Protein AF-A0A925XTI0-F1 (afdb_monomer_lite)

Sequence (103 aa):
MNLKHVKYLIETLTARELEARVCQIEAAYFQASPEIQEELLDEVGDYLKALDVRLQIEQTGIDRDTALRDLAHRMRSLGSAHVPFSEWVHNQHTGQSSLSGRQ

Foldseek 3Di:
DDLVLLLVDLVPDALVVLVVVLVVLVVVLVVDDPVCNVVSLVVSLSSVLSNQLNCCCVPVVDDSVVSSVVSVVVVVVCVVPPDRPVVVVVCVVVVDPPPDDDD

Secondary structure (DSSP, 8-state):
--HHHHHHHHHH--HHHHHHHHHHHHHHHTTS-HHHHHHHHHHHHHHHHHHHHHHHHHHH---HHHHHHHHHHHHHHHTTS---HHHHHHHHHH---------

Radius of gyration: 14.69 Å; chains: 1; bounding box: 30×46×37 Å

Structure (mmCIF, N/CA/C/O backbone):
data_AF-A0A925XTI0-F1
#
_entry.id   AF-A0A925XTI0-F1
#
loop_
_atom_site.group_PDB
_atom_site.id
_atom_site.type_symbol
_atom_site.label_atom_id
_atom_site.label_alt_id
_atom_site.label_comp_id
_atom_site.label_asym_id
_atom_site.label_entity_id
_atom_site.label_seq_id
_atom_site.pdbx_PDB_ins_code
_atom_site.Cartn_x
_atom_site.Cartn_y
_atom_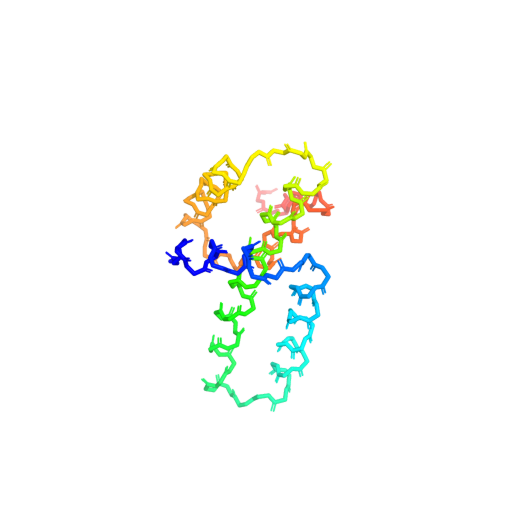site.Cartn_z
_atom_site.occupancy
_atom_site.B_iso_or_equiv
_atom_site.auth_seq_id
_atom_site.auth_comp_id
_atom_site.auth_asym_id
_atom_site.auth_atom_id
_atom_site.pdbx_PDB_model_num
ATOM 1 N N . MET A 1 1 ? -8.128 3.179 -10.421 1.00 65.75 1 MET A N 1
ATOM 2 C CA . MET A 1 1 ? -7.835 2.607 -9.085 1.00 65.75 1 MET A CA 1
ATOM 3 C C . MET A 1 1 ? -8.841 1.513 -8.744 1.00 65.75 1 MET A C 1
ATOM 5 O O . MET A 1 1 ? -10.041 1.775 -8.781 1.00 65.75 1 MET A O 1
ATOM 9 N N . ASN A 1 2 ? -8.365 0.320 -8.372 1.00 80.75 2 ASN A N 1
ATOM 10 C CA . ASN A 1 2 ? -9.204 -0.816 -7.988 1.00 80.75 2 ASN A CA 1
ATOM 11 C C . ASN A 1 2 ? -9.216 -1.020 -6.457 1.00 80.75 2 ASN A C 1
ATOM 13 O O . ASN A 1 2 ? -8.451 -1.812 -5.915 1.00 80.75 2 ASN A O 1
ATOM 17 N N . LEU A 1 3 ? -10.113 -0.327 -5.741 1.00 83.88 3 LEU A N 1
ATOM 18 C CA . LEU A 1 3 ? -10.227 -0.441 -4.272 1.00 83.88 3 LEU A CA 1
ATOM 19 C C . LEU A 1 3 ? -10.532 -1.865 -3.785 1.00 83.88 3 LEU A C 1
ATOM 21 O O . LEU A 1 3 ? -10.199 -2.204 -2.653 1.00 83.88 3 LEU A O 1
ATOM 25 N N . LYS A 1 4 ? -11.149 -2.711 -4.622 1.00 89.62 4 LYS A N 1
ATOM 26 C CA . LYS A 1 4 ? -11.385 -4.120 -4.274 1.00 89.62 4 LYS A CA 1
ATOM 27 C C . LYS A 1 4 ? -10.069 -4.885 -4.165 1.00 89.62 4 LYS A C 1
ATOM 29 O O . LYS A 1 4 ? -9.934 -5.712 -3.272 1.00 89.62 4 LYS A O 1
ATOM 34 N N . HIS A 1 5 ? -9.113 -4.586 -5.044 1.00 91.12 5 HIS A N 1
ATOM 35 C CA . HIS A 1 5 ? -7.793 -5.204 -5.012 1.00 91.12 5 HIS A CA 1
ATOM 36 C C . HIS A 1 5 ? -6.992 -4.743 -3.790 1.00 91.12 5 HIS A C 1
ATOM 38 O O . HIS A 1 5 ? -6.502 -5.576 -3.037 1.00 91.12 5 HIS A O 1
ATOM 44 N N . VAL A 1 6 ? -6.980 -3.437 -3.499 1.00 90.44 6 VAL A N 1
ATOM 45 C CA . VAL A 1 6 ? -6.344 -2.901 -2.280 1.00 90.44 6 VAL A CA 1
ATOM 46 C C . VAL A 1 6 ? -6.944 -3.525 -1.017 1.00 90.44 6 VAL A C 1
ATOM 48 O O . VAL A 1 6 ? -6.211 -3.950 -0.129 1.00 90.44 6 VAL A O 1
ATOM 51 N N . LYS A 1 7 ? -8.277 -3.651 -0.953 1.00 93.25 7 LYS A N 1
ATOM 52 C CA . LYS A 1 7 ? -8.962 -4.332 0.153 1.00 93.25 7 LYS A CA 1
ATOM 53 C C . LYS A 1 7 ? -8.511 -5.790 0.302 1.00 93.25 7 LYS A C 1
ATOM 55 O O . LYS A 1 7 ? -8.269 -6.238 1.415 1.00 93.25 7 LYS A O 1
ATOM 60 N N . TYR A 1 8 ? -8.388 -6.519 -0.803 1.00 95.06 8 TYR A N 1
ATOM 61 C CA . TYR A 1 8 ? -7.896 -7.894 -0.777 1.00 95.06 8 TYR A CA 1
ATOM 62 C C . TYR A 1 8 ? -6.460 -7.976 -0.234 1.00 95.06 8 TYR A C 1
ATOM 64 O O . TYR A 1 8 ? -6.168 -8.825 0.608 1.00 95.06 8 TYR A O 1
ATOM 72 N N . LEU A 1 9 ? -5.577 -7.065 -0.655 1.00 94.12 9 LEU A N 1
ATOM 73 C CA . LEU A 1 9 ? -4.184 -7.030 -0.204 1.00 94.12 9 LEU A CA 1
ATOM 74 C C . LEU A 1 9 ? -4.073 -6.814 1.312 1.00 94.12 9 LEU A C 1
ATOM 76 O O . LEU A 1 9 ? -3.365 -7.567 1.971 1.00 94.12 9 LEU A O 1
ATOM 80 N N . ILE A 1 10 ? -4.815 -5.860 1.886 1.00 94.38 10 ILE A N 1
ATOM 81 C CA . ILE A 1 10 ? -4.765 -5.575 3.337 1.00 94.38 10 ILE A CA 1
ATOM 82 C C . ILE A 1 10 ? -5.416 -6.656 4.213 1.00 94.38 10 ILE A C 1
ATOM 84 O O . ILE A 1 10 ? -5.164 -6.703 5.419 1.00 94.38 10 ILE A O 1
ATOM 88 N N . GLU A 1 11 ? -6.286 -7.486 3.630 1.00 93.69 11 GLU A N 1
ATOM 89 C CA . GLU A 1 11 ? -6.898 -8.646 4.291 1.00 93.69 11 GLU A CA 1
ATOM 90 C C . GLU A 1 11 ? -5.982 -9.873 4.248 1.00 93.69 11 GLU A C 1
ATOM 92 O O . GLU A 1 11 ? -6.058 -10.724 5.132 1.00 93.69 11 GLU A O 1
ATOM 97 N N . THR A 1 12 ? -5.111 -9.946 3.240 1.00 95.25 12 THR A N 1
ATOM 98 C CA . THR A 1 12 ? -4.254 -11.109 2.981 1.00 95.25 12 THR A CA 1
ATOM 99 C C . THR A 1 12 ? -2.846 -10.937 3.543 1.00 95.25 12 THR A C 1
ATOM 101 O O . THR A 1 12 ? -2.232 -11.921 3.944 1.00 95.25 12 THR A O 1
ATOM 104 N N . LEU A 1 13 ? -2.323 -9.709 3.562 1.00 95.50 13 LEU A N 1
ATOM 105 C CA . LEU A 1 13 ? -0.926 -9.415 3.870 1.00 95.50 13 LEU A CA 1
ATOM 106 C C . LEU A 1 13 ? -0.802 -8.471 5.069 1.00 95.50 13 LEU A C 1
ATOM 108 O O . LEU A 1 13 ? -1.579 -7.529 5.246 1.00 95.50 13 LEU A O 1
ATOM 112 N N . THR A 1 14 ? 0.220 -8.717 5.880 1.00 94.25 14 THR A N 1
ATOM 113 C CA . THR A 1 14 ? 0.668 -7.807 6.941 1.00 94.25 14 THR A CA 1
ATOM 114 C C . THR A 1 14 ? 1.432 -6.612 6.366 1.00 94.25 14 THR A C 1
ATOM 116 O O . THR A 1 14 ? 1.914 -6.662 5.232 1.00 94.25 14 THR A O 1
ATOM 119 N N . ALA A 1 15 ? 1.608 -5.543 7.155 1.00 92.75 15 ALA A N 1
ATOM 120 C CA . ALA A 1 15 ? 2.392 -4.378 6.730 1.00 92.75 15 ALA A CA 1
ATOM 121 C C . ALA A 1 15 ? 3.811 -4.772 6.281 1.00 92.75 15 ALA A C 1
ATOM 123 O O . ALA A 1 15 ? 4.259 -4.373 5.212 1.00 92.75 15 ALA A O 1
ATOM 124 N N . ARG A 1 16 ? 4.468 -5.663 7.032 1.00 93.38 16 ARG A N 1
ATOM 125 C CA . ARG A 1 16 ? 5.813 -6.157 6.709 1.00 93.38 16 ARG A CA 1
ATOM 126 C C . ARG A 1 16 ? 5.871 -6.924 5.383 1.00 93.38 16 ARG A C 1
ATOM 128 O O . ARG A 1 16 ? 6.860 -6.838 4.659 1.00 93.38 16 ARG A O 1
ATOM 135 N N . GLU A 1 17 ? 4.846 -7.711 5.065 1.00 95.62 17 GLU A N 1
ATOM 136 C CA . GLU A 1 17 ? 4.783 -8.441 3.792 1.00 95.62 17 GLU A CA 1
ATOM 137 C C . GLU A 1 17 ? 4.518 -7.501 2.615 1.00 95.62 17 GLU A C 1
ATOM 139 O O . GLU A 1 17 ? 5.086 -7.694 1.541 1.00 95.62 17 GLU A O 1
ATOM 144 N N . LEU A 1 18 ? 3.698 -6.468 2.823 1.00 94.50 18 LEU A N 1
ATOM 145 C CA . LEU A 1 18 ? 3.458 -5.419 1.834 1.00 94.50 18 LEU A CA 1
ATOM 146 C C . LEU A 1 18 ? 4.743 -4.626 1.551 1.00 94.50 18 LEU A C 1
ATOM 148 O O . LEU A 1 18 ? 5.091 -4.456 0.386 1.00 94.50 18 LEU A O 1
ATOM 152 N N . GLU A 1 19 ? 5.497 -4.233 2.582 1.00 93.19 19 GLU A N 1
ATOM 153 C CA . GLU A 1 19 ? 6.820 -3.602 2.431 1.00 93.19 19 GLU A CA 1
ATOM 154 C C . GLU A 1 19 ? 7.790 -4.492 1.649 1.00 93.19 19 GLU A C 1
ATOM 156 O O . GLU A 1 19 ? 8.433 -4.041 0.703 1.00 93.19 19 GLU A O 1
ATOM 161 N N . ALA A 1 20 ? 7.859 -5.783 1.993 1.00 94.06 20 ALA A N 1
ATOM 162 C CA . ALA A 1 20 ? 8.725 -6.722 1.288 1.00 94.06 20 ALA A CA 1
ATOM 163 C C . ALA A 1 20 ? 8.368 -6.834 -0.204 1.00 94.06 20 ALA A C 1
ATOM 165 O O . ALA A 1 20 ? 9.267 -6.954 -1.037 1.00 94.06 20 ALA A O 1
ATOM 166 N N . ARG A 1 21 ? 7.075 -6.776 -0.555 1.00 94.12 21 ARG A N 1
ATOM 167 C CA . ARG A 1 21 ? 6.618 -6.777 -1.953 1.00 94.12 21 ARG A CA 1
ATOM 168 C C . ARG A 1 21 ? 6.981 -5.491 -2.682 1.00 94.12 21 ARG A C 1
ATOM 170 O O . ARG A 1 21 ? 7.496 -5.584 -3.790 1.00 94.12 21 ARG A O 1
ATOM 177 N N . VAL A 1 22 ? 6.803 -4.328 -2.052 1.00 92.38 22 VAL A N 1
ATOM 178 C CA . VAL A 1 22 ? 7.239 -3.038 -2.616 1.00 92.38 22 VAL A CA 1
ATOM 179 C C . VAL A 1 22 ? 8.728 -3.088 -2.964 1.00 92.38 22 VAL A C 1
ATOM 181 O O . VAL A 1 22 ? 9.083 -2.871 -4.119 1.00 92.38 22 VAL A O 1
ATOM 184 N N . CYS A 1 23 ? 9.587 -3.497 -2.025 1.00 90.75 23 CYS A N 1
ATOM 185 C CA . CYS A 1 23 ? 11.028 -3.578 -2.278 1.00 90.75 23 CYS A CA 1
ATOM 186 C C . CYS A 1 23 ? 11.395 -4.575 -3.392 1.00 90.75 23 CYS A C 1
ATOM 188 O O . CYS A 1 23 ? 12.341 -4.341 -4.143 1.00 90.75 23 CYS A O 1
ATOM 190 N N . GLN A 1 24 ? 10.670 -5.695 -3.512 1.00 93.06 24 GLN A N 1
ATOM 191 C CA . GLN A 1 24 ? 10.885 -6.664 -4.595 1.00 93.06 24 GLN A CA 1
ATOM 192 C C . GLN A 1 24 ? 10.546 -6.070 -5.965 1.00 93.06 24 GLN A C 1
ATOM 194 O O . GLN A 1 24 ? 11.309 -6.264 -6.912 1.00 93.06 24 GLN A O 1
ATOM 199 N N . ILE A 1 25 ? 9.435 -5.335 -6.065 1.00 91.75 25 ILE A N 1
ATOM 200 C CA . ILE A 1 25 ? 8.999 -4.696 -7.312 1.00 91.75 25 ILE A CA 1
ATOM 201 C C . ILE A 1 25 ? 9.972 -3.578 -7.703 1.00 91.75 25 ILE A C 1
ATOM 203 O O . ILE A 1 25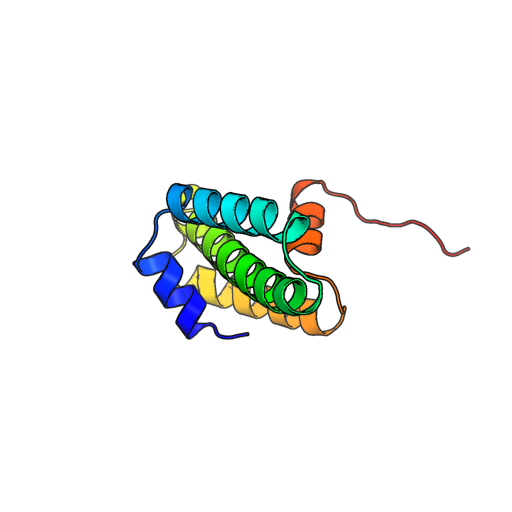 ? 10.403 -3.513 -8.852 1.00 91.75 25 ILE A O 1
ATOM 207 N N . GLU A 1 26 ? 10.404 -2.753 -6.746 1.00 89.69 26 GLU A N 1
ATOM 208 C CA . GLU A 1 26 ? 11.405 -1.705 -6.983 1.00 89.69 26 GLU A CA 1
ATOM 209 C C . GLU A 1 26 ? 12.743 -2.284 -7.462 1.00 89.69 26 GLU A C 1
ATOM 211 O O . GLU A 1 26 ? 13.350 -1.765 -8.399 1.00 89.69 26 GLU A O 1
ATOM 216 N N . ALA A 1 27 ? 13.196 -3.396 -6.875 1.00 90.56 27 ALA A N 1
ATOM 217 C CA . ALA A 1 27 ? 14.409 -4.077 -7.322 1.00 90.56 27 ALA A CA 1
ATOM 218 C C . ALA A 1 27 ? 14.269 -4.653 -8.743 1.00 90.56 27 ALA A C 1
ATOM 220 O O . ALA A 1 27 ? 15.234 -4.629 -9.514 1.00 90.56 27 ALA A O 1
ATOM 221 N N . ALA A 1 28 ? 13.079 -5.152 -9.095 1.00 90.25 28 ALA A N 1
ATOM 222 C CA . ALA A 1 28 ? 12.778 -5.666 -10.427 1.00 90.25 28 ALA A CA 1
ATOM 223 C C . ALA A 1 28 ? 12.689 -4.546 -11.476 1.00 90.25 28 ALA A C 1
ATOM 225 O O . ALA A 1 28 ? 13.157 -4.734 -12.596 1.00 90.25 28 ALA A O 1
ATOM 226 N N . TYR A 1 29 ? 12.173 -3.368 -11.113 1.00 89.50 29 TYR A N 1
ATOM 227 C CA . TYR A 1 29 ? 11.988 -2.227 -12.017 1.00 89.50 29 TYR A CA 1
ATOM 228 C C . TYR A 1 29 ? 13.278 -1.824 -12.747 1.00 89.50 29 TYR A C 1
ATOM 230 O O . TYR A 1 29 ? 13.283 -1.659 -13.968 1.00 89.50 29 TYR A O 1
ATOM 238 N N . PHE A 1 30 ? 14.401 -1.742 -12.026 1.00 83.38 30 PHE A N 1
ATOM 239 C CA . PHE A 1 30 ? 15.697 -1.368 -12.612 1.00 83.38 30 PHE A CA 1
ATOM 240 C C . PHE A 1 30 ? 16.301 -2.436 -13.534 1.00 83.38 30 PHE A C 1
ATOM 242 O O . PHE A 1 30 ? 17.220 -2.137 -14.294 1.00 83.38 30 PHE A O 1
ATOM 249 N N . GLN A 1 31 ? 15.811 -3.674 -13.460 1.00 89.31 31 GLN A N 1
ATOM 250 C CA . GLN A 1 31 ? 16.265 -4.798 -14.285 1.00 89.31 31 GLN A CA 1
ATOM 251 C C . GLN A 1 31 ? 15.281 -5.122 -15.418 1.00 89.31 31 GLN A C 1
ATOM 253 O O . GLN A 1 31 ? 15.619 -5.875 -16.331 1.00 89.31 31 GLN A O 1
ATOM 258 N N . ALA A 1 32 ? 14.071 -4.568 -15.357 1.00 89.00 32 ALA A N 1
ATOM 259 C CA . ALA A 1 32 ? 12.995 -4.838 -16.289 1.00 89.00 32 ALA A CA 1
ATOM 260 C C . ALA A 1 32 ? 13.135 -4.030 -17.583 1.00 89.00 32 ALA A C 1
ATOM 262 O O . ALA A 1 32 ? 13.657 -2.913 -17.608 1.00 89.00 32 ALA A O 1
ATOM 263 N N . SER A 1 33 ? 12.627 -4.599 -18.674 1.00 91.38 33 SER A N 1
ATOM 264 C CA . SER A 1 33 ? 12.473 -3.888 -19.942 1.00 91.38 33 SER A CA 1
ATOM 265 C C . SER A 1 33 ? 11.428 -2.768 -19.813 1.00 91.38 33 SER A C 1
ATOM 267 O O . SER A 1 33 ? 10.509 -2.903 -19.006 1.00 91.38 33 SER A O 1
ATOM 269 N N . PRO A 1 34 ? 11.503 -1.693 -20.621 1.00 86.12 34 PRO A N 1
ATOM 270 C CA . PRO A 1 34 ? 10.573 -0.558 -20.533 1.00 86.12 34 PRO A CA 1
ATOM 271 C C . PRO A 1 34 ? 9.090 -0.946 -20.625 1.00 86.12 34 PRO A C 1
ATOM 273 O O . PRO A 1 34 ? 8.247 -0.350 -19.971 1.00 86.12 34 PRO A O 1
ATOM 276 N N . GLU A 1 35 ? 8.787 -1.984 -21.400 1.00 86.75 35 GLU A N 1
ATOM 277 C CA . GLU A 1 35 ? 7.446 -2.564 -21.571 1.00 86.75 35 GLU A CA 1
ATOM 278 C C . GLU A 1 35 ? 6.888 -3.172 -20.272 1.00 86.75 35 GLU A C 1
ATOM 280 O O . GLU A 1 35 ? 5.688 -3.123 -20.039 1.00 86.75 35 GLU A O 1
ATOM 285 N N . ILE A 1 36 ? 7.759 -3.689 -19.402 1.00 88.62 36 ILE A N 1
ATOM 286 C CA . ILE A 1 36 ? 7.397 -4.289 -18.108 1.00 88.62 36 ILE A CA 1
ATOM 287 C C . ILE A 1 36 ? 7.439 -3.232 -16.989 1.00 88.62 36 ILE A C 1
ATOM 289 O O . ILE A 1 36 ? 6.777 -3.364 -15.964 1.00 88.62 36 ILE A O 1
ATOM 293 N N . GLN A 1 37 ? 8.203 -2.152 -17.170 1.00 85.81 37 GLN A N 1
ATOM 294 C CA . GLN A 1 37 ? 8.329 -1.082 -16.177 1.00 85.81 37 GLN A CA 1
ATOM 295 C C . GLN A 1 37 ? 6.996 -0.388 -15.877 1.00 85.81 37 GLN A C 1
ATOM 297 O O . GLN A 1 37 ? 6.746 -0.064 -14.720 1.00 85.81 37 GLN A O 1
ATOM 302 N N . GLU A 1 38 ? 6.137 -0.188 -16.880 1.00 85.00 38 GLU A N 1
ATOM 303 C CA . GLU A 1 38 ? 4.803 0.395 -16.674 1.00 85.00 38 GLU A CA 1
ATOM 304 C C . GLU A 1 38 ? 3.927 -0.507 -15.790 1.00 85.00 38 GLU A C 1
ATOM 306 O O . GLU A 1 38 ? 3.345 -0.038 -14.813 1.00 85.00 38 GLU A O 1
ATOM 311 N N . GLU A 1 39 ? 3.930 -1.818 -16.050 1.00 86.06 39 GLU A N 1
ATOM 312 C CA . GLU A 1 39 ? 3.199 -2.801 -15.241 1.00 86.06 39 GLU A CA 1
ATOM 313 C C . GLU A 1 39 ? 3.712 -2.839 -13.791 1.00 86.06 39 GLU A C 1
ATOM 315 O O . GLU A 1 39 ? 2.921 -2.866 -12.847 1.00 86.06 39 GLU A O 1
ATOM 320 N N . LEU A 1 40 ? 5.033 -2.767 -13.597 1.00 88.06 40 LEU A N 1
ATOM 321 C CA . LEU A 1 40 ? 5.649 -2.728 -12.266 1.00 88.06 40 LEU A CA 1
ATOM 322 C C . LEU A 1 40 ? 5.326 -1.431 -11.508 1.00 88.06 40 LEU A C 1
ATOM 324 O O . LEU A 1 40 ? 5.204 -1.459 -10.283 1.00 88.06 40 LEU A O 1
ATOM 328 N N . LEU A 1 41 ? 5.172 -0.298 -12.203 1.00 86.81 41 LEU A N 1
ATOM 329 C CA . LEU A 1 41 ? 4.756 0.969 -11.587 1.00 86.81 41 LEU A CA 1
ATOM 330 C C . LEU A 1 41 ? 3.298 0.928 -11.114 1.00 86.81 41 LEU A C 1
ATOM 332 O O . LEU A 1 41 ? 2.981 1.430 -10.029 1.00 86.81 41 LEU A O 1
ATOM 336 N N . ASP A 1 42 ? 2.418 0.305 -11.893 1.00 86.12 42 ASP A N 1
ATOM 337 C CA . ASP A 1 42 ? 1.035 0.080 -11.478 1.00 86.12 42 ASP A CA 1
ATOM 338 C C . ASP A 1 42 ? 0.971 -0.872 -10.276 1.00 86.12 42 ASP A C 1
ATOM 340 O O . ASP A 1 42 ? 0.297 -0.578 -9.278 1.00 86.12 42 ASP A O 1
ATOM 344 N N . GLU A 1 43 ? 1.736 -1.966 -10.326 1.00 89.31 43 GLU A N 1
ATOM 345 C CA . GLU A 1 43 ? 1.800 -2.962 -9.259 1.00 89.31 43 GLU A CA 1
ATOM 346 C C . GLU A 1 43 ? 2.340 -2.358 -7.954 1.00 89.31 43 GLU A C 1
ATOM 348 O O . GLU A 1 43 ? 1.667 -2.424 -6.919 1.00 89.31 43 GLU A O 1
ATOM 353 N N . VAL A 1 44 ? 3.504 -1.690 -7.982 1.00 90.81 44 VAL A N 1
ATOM 354 C CA . VAL A 1 44 ? 4.074 -1.047 -6.781 1.00 90.81 44 VAL A CA 1
ATOM 355 C C . VAL A 1 44 ? 3.119 -0.001 -6.221 1.00 90.81 44 VAL A C 1
ATOM 357 O O . VAL A 1 44 ? 2.968 0.124 -5.004 1.00 90.81 44 VAL A O 1
ATOM 360 N N . GLY A 1 45 ? 2.405 0.709 -7.097 1.00 89.44 45 GLY A N 1
ATOM 361 C CA . GLY A 1 45 ? 1.382 1.654 -6.701 1.00 89.44 45 GLY A CA 1
ATOM 362 C C . GLY A 1 45 ? 0.282 0.995 -5.873 1.00 89.44 45 GLY A C 1
ATOM 363 O O . GLY A 1 45 ? -0.191 1.599 -4.912 1.00 89.44 45 GLY A O 1
ATOM 364 N N . ASP A 1 46 ? -0.194 -0.191 -6.234 1.00 90.38 46 ASP A N 1
ATOM 365 C CA . ASP A 1 46 ? -1.259 -0.882 -5.498 1.00 90.38 46 ASP A CA 1
ATOM 366 C C . ASP A 1 46 ? -0.775 -1.461 -4.163 1.00 90.38 46 ASP A C 1
ATOM 368 O O . ASP A 1 46 ? -1.479 -1.330 -3.153 1.00 90.38 46 ASP A O 1
ATOM 372 N N . TYR A 1 47 ? 0.454 -1.981 -4.114 1.00 93.19 47 TYR A N 1
ATOM 373 C CA . TYR A 1 47 ? 1.080 -2.421 -2.864 1.00 93.19 47 TYR A CA 1
ATOM 374 C C . TYR A 1 47 ? 1.351 -1.263 -1.898 1.00 93.19 47 TYR A C 1
ATOM 376 O O . TYR A 1 47 ? 1.079 -1.397 -0.706 1.00 93.19 47 TYR A O 1
ATOM 384 N N . LEU A 1 48 ? 1.794 -0.103 -2.391 1.00 91.94 48 LEU A N 1
ATOM 385 C CA . LEU A 1 48 ? 1.979 1.099 -1.572 1.00 91.94 48 LEU A CA 1
ATOM 386 C C . LEU A 1 48 ? 0.657 1.598 -0.975 1.00 91.94 48 LEU A C 1
ATOM 388 O O . LEU A 1 48 ? 0.604 1.954 0.201 1.00 91.94 48 LEU A O 1
ATOM 392 N N . LYS A 1 49 ? -0.431 1.596 -1.754 1.00 92.00 49 LYS A N 1
ATOM 393 C CA . LYS A 1 49 ? -1.770 1.964 -1.256 1.00 92.00 49 LYS A CA 1
ATOM 394 C C . LYS A 1 49 ? -2.256 0.997 -0.175 1.00 92.00 49 LYS A C 1
ATOM 396 O O . LYS A 1 49 ? -2.845 1.424 0.817 1.00 92.00 49 LYS A O 1
ATOM 401 N N . ALA A 1 50 ? -2.032 -0.302 -0.368 1.00 94.44 50 ALA A N 1
ATOM 402 C CA . ALA A 1 50 ? -2.370 -1.312 0.628 1.00 94.44 50 ALA A CA 1
ATOM 403 C C . ALA A 1 50 ? -1.530 -1.144 1.901 1.00 94.44 50 ALA A C 1
ATOM 405 O O . ALA A 1 50 ? -2.079 -1.199 3.001 1.00 94.44 50 ALA A O 1
ATOM 406 N N . LEU A 1 51 ? -0.229 -0.879 1.759 1.00 94.38 51 LEU A N 1
ATOM 407 C CA . LEU A 1 51 ? 0.667 -0.621 2.879 1.00 94.38 51 LEU A CA 1
ATOM 408 C C . LEU A 1 51 ? 0.202 0.587 3.697 1.00 94.38 51 LEU A C 1
ATOM 410 O O . LEU A 1 51 ? 0.040 0.462 4.906 1.00 94.38 51 LEU A O 1
ATOM 414 N N . ASP A 1 52 ? -0.100 1.713 3.047 1.00 92.31 52 ASP A N 1
ATOM 415 C CA . ASP A 1 52 ? -0.627 2.919 3.699 1.00 92.31 52 ASP A CA 1
ATOM 416 C C . ASP A 1 52 ? -1.868 2.612 4.554 1.00 92.31 52 ASP A C 1
ATOM 418 O O . ASP A 1 52 ? -1.928 2.951 5.739 1.00 92.31 52 ASP A O 1
ATOM 422 N N . VAL A 1 53 ? -2.849 1.912 3.977 1.00 93.69 53 VAL A N 1
ATOM 423 C CA . VAL A 1 53 ? -4.080 1.533 4.686 1.00 93.69 53 VAL A CA 1
ATOM 424 C C . VAL A 1 53 ? -3.781 0.597 5.856 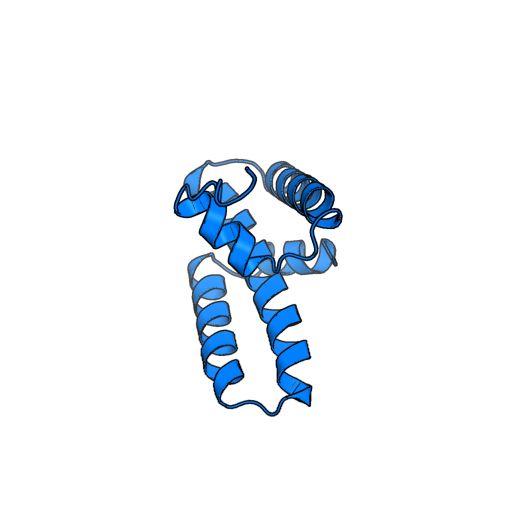1.00 93.69 53 VAL A C 1
ATOM 426 O O . VAL A 1 53 ? -4.345 0.759 6.938 1.00 93.69 53 VAL A O 1
ATOM 429 N N . ARG A 1 54 ? -2.880 -0.369 5.666 1.00 93.81 54 ARG A N 1
ATOM 430 C CA . ARG A 1 54 ? -2.505 -1.323 6.709 1.00 93.81 54 ARG A CA 1
ATOM 431 C C . ARG A 1 54 ? -1.793 -0.639 7.876 1.00 93.81 54 ARG A C 1
ATOM 433 O O . ARG A 1 54 ? -2.135 -0.914 9.023 1.00 93.81 54 ARG A O 1
ATOM 440 N N . LEU A 1 55 ? -0.880 0.289 7.593 1.00 92.56 55 LEU A N 1
ATOM 441 C CA . LEU A 1 55 ? -0.190 1.082 8.611 1.00 92.56 55 LEU A CA 1
ATOM 442 C C . LEU A 1 55 ? -1.166 1.964 9.389 1.00 92.56 55 LEU A C 1
ATOM 444 O O . LEU A 1 55 ? -1.052 2.047 10.605 1.00 92.56 55 LEU A O 1
ATOM 448 N N . GLN A 1 56 ? -2.160 2.567 8.735 1.00 91.81 56 GLN A N 1
ATOM 449 C CA . GLN A 1 56 ? -3.212 3.302 9.443 1.00 91.81 56 GLN A CA 1
ATOM 450 C C . GLN A 1 56 ? -3.987 2.392 10.404 1.00 91.81 56 GLN A C 1
ATOM 452 O O . GLN A 1 56 ? -4.112 2.709 11.582 1.00 91.81 56 GLN A O 1
ATOM 457 N N . ILE A 1 57 ? -4.444 1.225 9.946 1.00 92.25 57 ILE A N 1
ATOM 458 C CA . ILE A 1 57 ? -5.165 0.278 10.810 1.00 92.25 57 ILE A CA 1
ATOM 459 C C . ILE A 1 57 ? -4.297 -0.148 12.007 1.00 92.25 57 ILE A C 1
ATOM 461 O O . ILE A 1 57 ? -4.778 -0.170 13.138 1.00 92.25 57 ILE A O 1
ATOM 465 N N . GLU A 1 58 ? -3.020 -0.467 11.779 1.00 91.50 58 GLU A N 1
ATOM 466 C CA . GLU A 1 58 ? -2.123 -0.989 12.817 1.00 91.50 58 GLU A CA 1
ATOM 467 C C . GLU A 1 58 ? -1.595 0.090 13.778 1.00 91.50 58 GLU A C 1
ATOM 469 O O . GLU A 1 58 ? -1.459 -0.178 14.970 1.00 91.50 58 GLU A O 1
ATOM 474 N N . GLN A 1 59 ? -1.305 1.302 13.293 1.00 89.00 59 GLN A N 1
ATOM 475 C CA . GLN A 1 59 ? -0.676 2.364 14.091 1.00 89.00 59 GLN A CA 1
ATOM 476 C C . GLN A 1 59 ? -1.681 3.324 14.722 1.00 89.00 59 GLN A C 1
ATOM 478 O O . GLN A 1 59 ? -1.458 3.790 15.838 1.00 89.00 59 GLN A O 1
ATOM 483 N N . THR A 1 60 ? -2.772 3.651 14.023 1.00 88.31 60 THR A N 1
ATOM 484 C CA . THR A 1 60 ? -3.774 4.608 14.520 1.00 88.31 60 THR A CA 1
ATOM 485 C C . THR A 1 60 ? -5.021 3.918 15.064 1.00 88.31 60 THR A C 1
ATOM 487 O O . THR A 1 60 ? -5.827 4.560 15.736 1.00 88.31 60 THR A O 1
ATOM 490 N N . GLY A 1 61 ? -5.173 2.611 14.822 1.00 88.50 61 GLY A N 1
ATOM 491 C CA . GLY A 1 61 ? -6.308 1.825 15.301 1.00 88.50 61 GLY A CA 1
ATOM 492 C C . GLY A 1 61 ? -7.626 2.162 14.603 1.00 88.50 61 GLY A C 1
ATOM 493 O O . GLY A 1 61 ? -8.688 1.795 15.110 1.00 88.50 61 GLY A O 1
ATOM 494 N N . ILE A 1 62 ? -7.586 2.873 13.469 1.00 92.06 62 ILE A N 1
ATOM 495 C CA . ILE A 1 62 ? -8.794 3.161 12.694 1.00 92.06 62 ILE A CA 1
ATOM 496 C C . ILE A 1 62 ? -9.341 1.888 12.053 1.00 92.06 62 ILE A C 1
ATOM 498 O O . ILE A 1 62 ? -8.601 0.971 11.691 1.00 92.06 62 ILE A O 1
ATOM 502 N N . ASP A 1 63 ? -10.659 1.834 11.884 1.00 92.88 63 ASP A N 1
ATOM 503 C CA . ASP A 1 63 ? -11.278 0.705 11.210 1.00 92.88 63 ASP A CA 1
ATOM 504 C C . ASP A 1 63 ? -10.929 0.686 9.713 1.00 92.88 63 ASP A C 1
ATOM 506 O O . ASP A 1 63 ? -10.677 1.712 9.071 1.00 92.88 63 ASP A O 1
ATOM 510 N N . ARG A 1 64 ? -10.950 -0.521 9.144 1.00 91.88 64 ARG A N 1
ATOM 511 C CA . ARG A 1 64 ? -10.611 -0.776 7.741 1.00 91.88 64 ARG A CA 1
ATOM 512 C C . ARG A 1 64 ? -11.426 0.075 6.768 1.00 91.88 64 ARG A C 1
ATOM 514 O O . ARG A 1 64 ? -10.885 0.549 5.771 1.00 91.88 64 ARG A O 1
ATOM 521 N N . ASP A 1 65 ? -12.726 0.218 7.004 1.00 92.25 65 ASP A N 1
ATOM 522 C CA . ASP A 1 65 ? -13.611 0.877 6.047 1.00 92.25 65 ASP A CA 1
ATOM 523 C C . ASP A 1 65 ? -13.382 2.396 6.061 1.00 92.25 65 ASP A C 1
ATOM 525 O O . ASP A 1 65 ? -13.424 3.029 5.003 1.00 92.25 65 ASP A O 1
ATOM 529 N N . THR A 1 66 ? -13.057 2.968 7.222 1.00 93.31 66 THR A N 1
ATOM 530 C CA . THR A 1 66 ? -12.579 4.351 7.357 1.00 93.31 66 THR A CA 1
ATOM 531 C C . THR A 1 66 ? -11.241 4.545 6.648 1.00 93.31 66 THR A C 1
ATOM 533 O O . THR A 1 66 ? -11.143 5.418 5.788 1.00 93.31 66 THR A O 1
ATOM 536 N N . ALA A 1 67 ? -10.254 3.677 6.881 1.00 92.69 67 ALA A N 1
ATOM 537 C CA . ALA A 1 67 ? -8.949 3.763 6.218 1.00 92.69 67 ALA A CA 1
ATOM 538 C C . ALA A 1 67 ? -9.052 3.692 4.677 1.00 92.69 67 ALA A C 1
ATOM 540 O O . ALA A 1 67 ? -8.402 4.448 3.953 1.00 92.69 67 ALA A O 1
ATOM 541 N N . LEU A 1 68 ? -9.922 2.819 4.155 1.00 91.88 68 LEU A N 1
ATOM 542 C CA . LEU A 1 68 ? -10.188 2.707 2.717 1.00 91.88 68 LEU A CA 1
ATOM 543 C C . LEU A 1 68 ? -10.912 3.936 2.148 1.00 91.88 68 LEU A C 1
ATOM 545 O O . LEU A 1 68 ? -10.646 4.329 1.008 1.00 91.88 68 LEU A O 1
ATOM 549 N N . ARG A 1 69 ? -11.832 4.548 2.907 1.00 92.44 69 ARG A N 1
ATOM 550 C CA . ARG A 1 69 ? -12.482 5.808 2.503 1.00 92.44 69 ARG A CA 1
ATOM 551 C C . ARG A 1 69 ? -11.484 6.953 2.454 1.00 92.44 69 ARG A C 1
ATOM 553 O O . ARG A 1 69 ? -11.518 7.714 1.487 1.00 92.44 69 ARG A O 1
ATOM 560 N N . ASP A 1 70 ? -10.592 7.038 3.432 1.00 90.00 70 ASP A N 1
ATOM 561 C CA . ASP A 1 70 ? -9.546 8.055 3.475 1.00 90.00 70 ASP A CA 1
ATOM 562 C C . ASP A 1 70 ? -8.604 7.909 2.281 1.00 90.00 70 ASP A C 1
ATOM 564 O O . ASP A 1 70 ? -8.377 8.879 1.557 1.00 90.00 70 ASP A O 1
ATOM 568 N N . LEU A 1 71 ? -8.156 6.686 1.977 1.00 90.06 71 LEU A N 1
ATOM 569 C CA . LEU A 1 71 ? -7.386 6.411 0.764 1.00 90.06 71 LEU A CA 1
ATOM 570 C C . LEU A 1 71 ? -8.137 6.861 -0.500 1.00 90.06 71 LEU A C 1
ATOM 572 O O . LEU A 1 71 ? -7.563 7.536 -1.355 1.00 90.06 71 LEU A O 1
ATOM 576 N N . ALA A 1 72 ? -9.421 6.516 -0.629 1.00 88.69 72 ALA A N 1
ATOM 577 C CA . ALA A 1 72 ? -10.225 6.900 -1.787 1.00 88.69 72 ALA A CA 1
ATOM 578 C C . ALA A 1 72 ? -10.381 8.424 -1.913 1.00 88.69 72 ALA A C 1
ATOM 580 O O . ALA A 1 72 ? -10.334 8.962 -3.023 1.00 88.69 72 ALA A O 1
ATOM 581 N N . HIS A 1 73 ? -10.537 9.123 -0.787 1.00 88.56 73 HIS A N 1
ATOM 582 C CA . HIS A 1 73 ? -10.598 10.578 -0.739 1.00 88.56 73 HIS A CA 1
ATOM 583 C C . HIS A 1 73 ? -9.267 11.206 -1.175 1.00 88.56 73 HIS A C 1
ATOM 585 O O . HIS A 1 73 ? -9.254 12.061 -2.064 1.00 88.56 73 HIS A O 1
ATOM 591 N N . ARG A 1 74 ? -8.144 10.716 -0.635 1.00 83.94 74 ARG A N 1
ATOM 592 C CA . ARG A 1 74 ? -6.787 11.148 -1.005 1.00 83.94 74 ARG A CA 1
ATOM 593 C C . ARG A 1 74 ? -6.502 10.927 -2.489 1.00 83.94 74 ARG A C 1
ATOM 595 O O . ARG A 1 74 ? -6.063 11.844 -3.175 1.00 83.94 74 ARG A O 1
ATOM 602 N N . MET A 1 75 ? -6.841 9.754 -3.019 1.00 81.94 75 MET A N 1
ATOM 603 C CA . MET A 1 75 ? -6.680 9.431 -4.441 1.00 81.94 75 MET A CA 1
ATOM 604 C C . MET A 1 75 ? -7.543 10.312 -5.350 1.00 81.94 75 MET A C 1
ATOM 606 O O . MET A 1 75 ? -7.110 10.688 -6.436 1.00 81.94 75 MET A O 1
ATOM 610 N N . ARG A 1 76 ? -8.752 10.686 -4.917 1.00 79.69 76 ARG A N 1
ATOM 611 C CA . ARG A 1 76 ? -9.590 11.635 -5.663 1.00 79.69 76 ARG A CA 1
ATOM 612 C C . ARG A 1 76 ? -8.982 13.040 -5.668 1.00 79.69 76 ARG A C 1
ATOM 614 O O . ARG A 1 76 ? -9.045 13.701 -6.699 1.00 79.69 76 ARG A O 1
ATOM 621 N N . SER A 1 77 ? -8.374 13.472 -4.561 1.00 74.38 77 SER A N 1
ATOM 622 C CA . SER A 1 77 ? -7.622 14.734 -4.508 1.00 74.38 77 SER A CA 1
ATOM 623 C C . SER A 1 77 ? -6.385 14.699 -5.410 1.00 74.38 77 SER A C 1
ATOM 625 O O . SER A 1 77 ? -6.058 15.695 -6.049 1.00 74.38 77 SER A O 1
ATOM 627 N N . LEU A 1 78 ? -5.726 13.542 -5.493 1.00 67.69 78 LEU A N 1
ATOM 628 C CA . LEU A 1 78 ? -4.604 13.290 -6.393 1.00 67.69 78 LEU A CA 1
ATOM 629 C C . LEU A 1 78 ? -5.016 13.254 -7.863 1.00 67.69 78 LEU A C 1
ATOM 631 O O . LEU A 1 78 ? -4.242 13.674 -8.698 1.00 67.69 78 LEU A O 1
ATOM 635 N N . GLY A 1 79 ? -6.238 12.843 -8.210 1.00 54.31 79 GLY A N 1
ATOM 636 C CA . GLY A 1 79 ? -6.708 12.799 -9.603 1.00 54.31 79 GLY A CA 1
ATOM 637 C C . GLY A 1 79 ? -6.676 14.139 -10.361 1.00 54.31 79 GLY A C 1
ATOM 638 O O . GLY A 1 79 ? -6.849 14.143 -11.575 1.00 54.31 79 GLY A O 1
ATOM 639 N N . SER A 1 80 ? -6.438 15.266 -9.677 1.00 49.28 80 SER A N 1
ATOM 640 C CA . SER A 1 80 ? -6.211 16.580 -10.299 1.00 49.28 80 SER A CA 1
ATOM 641 C C . SER A 1 80 ? -4.736 16.881 -10.616 1.00 49.28 80 SER A C 1
ATOM 643 O O . SER A 1 80 ? -4.460 17.858 -11.311 1.00 49.28 80 SER A O 1
ATOM 645 N N . ALA A 1 81 ? -3.792 16.088 -10.110 1.00 50.78 81 ALA A N 1
ATOM 646 C CA . ALA A 1 81 ? -2.356 16.243 -10.301 1.00 50.78 81 ALA A CA 1
ATOM 647 C C . ALA A 1 81 ? -1.780 14.879 -10.698 1.00 50.78 81 ALA A C 1
ATOM 649 O O . ALA A 1 81 ? -1.899 13.915 -9.957 1.00 50.78 81 ALA A O 1
ATOM 650 N N . HIS A 1 82 ? -1.179 14.772 -11.879 1.00 54.91 82 HIS A N 1
ATOM 651 C CA . HIS A 1 82 ? -0.672 13.518 -12.450 1.00 54.91 82 HIS A CA 1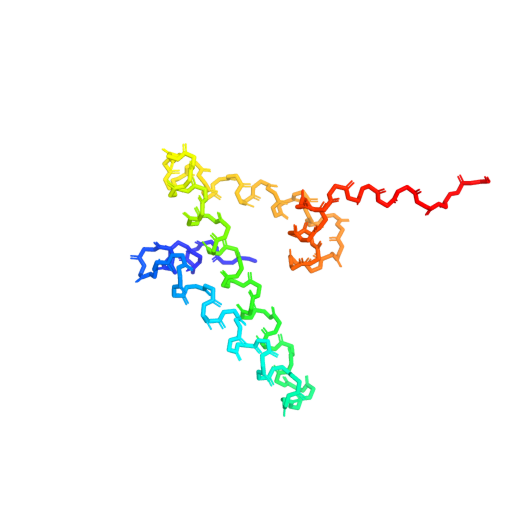
ATOM 652 C C . HIS A 1 82 ? 0.603 13.022 -11.726 1.00 54.91 82 HIS A C 1
ATOM 654 O O . HIS A 1 82 ? 1.649 12.849 -12.343 1.00 54.91 82 HIS A O 1
ATOM 660 N N . VAL A 1 83 ? 0.541 12.881 -10.401 1.00 58.69 83 VAL A N 1
ATOM 661 C CA . VAL A 1 83 ? 1.657 12.549 -9.515 1.00 58.69 83 VAL A CA 1
ATOM 662 C C . VAL A 1 83 ? 1.549 11.069 -9.134 1.00 58.69 83 VAL A C 1
ATOM 664 O O . VAL A 1 83 ? 0.509 10.658 -8.604 1.00 58.69 83 VAL A O 1
ATOM 667 N N . PRO A 1 84 ? 2.592 10.260 -9.384 1.00 65.19 84 PRO A N 1
ATOM 668 C CA . PRO A 1 84 ? 2.695 8.896 -8.883 1.00 65.19 84 PRO A CA 1
ATOM 669 C C . PRO A 1 84 ? 2.428 8.821 -7.375 1.00 65.19 84 PRO A C 1
ATOM 671 O O . PRO A 1 84 ? 2.880 9.662 -6.597 1.00 65.19 84 PRO A O 1
ATOM 674 N N . PHE A 1 85 ? 1.707 7.787 -6.933 1.00 64.81 85 PHE A N 1
ATOM 675 C CA . PHE A 1 85 ? 1.355 7.633 -5.515 1.00 64.81 85 PHE A CA 1
ATOM 676 C C . PHE A 1 85 ? 2.598 7.556 -4.609 1.00 64.81 85 PHE A C 1
ATOM 678 O O . PHE A 1 85 ? 2.580 8.089 -3.502 1.00 64.81 85 PHE A O 1
ATOM 685 N N . SER A 1 86 ? 3.688 6.964 -5.102 1.00 63.50 86 SER A N 1
ATOM 686 C CA . SER A 1 86 ? 4.992 6.909 -4.430 1.00 63.50 86 SER A CA 1
ATOM 687 C C . SER A 1 86 ? 5.560 8.297 -4.108 1.00 63.50 86 SER A C 1
ATOM 689 O O . SER A 1 86 ? 5.957 8.547 -2.970 1.00 63.50 86 SER A O 1
ATOM 691 N N . GLU A 1 87 ? 5.538 9.228 -5.066 1.00 64.62 87 GLU A N 1
ATOM 692 C CA . GLU A 1 8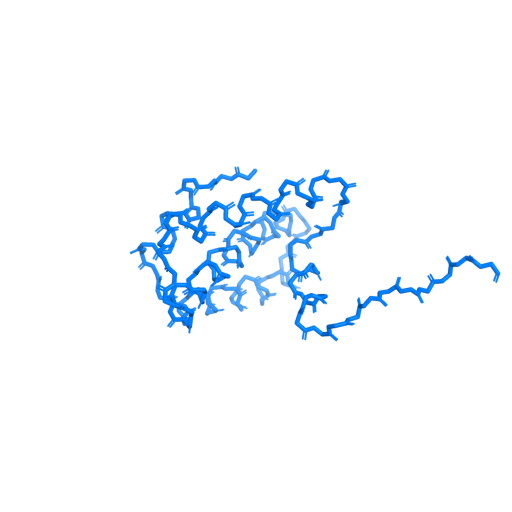7 ? 5.983 10.613 -4.851 1.00 64.62 87 GLU A CA 1
ATOM 693 C C . GLU A 1 87 ? 5.084 11.353 -3.855 1.00 64.62 87 GLU A C 1
ATOM 695 O O . GLU A 1 87 ? 5.561 12.110 -3.009 1.00 64.62 87 GLU A O 1
ATOM 700 N N . TRP A 1 88 ? 3.774 11.104 -3.897 1.00 69.06 88 TRP A N 1
ATOM 701 C CA . TRP A 1 88 ? 2.853 11.712 -2.942 1.00 69.06 88 TRP A CA 1
ATOM 702 C C . TRP A 1 88 ? 3.104 11.239 -1.505 1.00 69.06 88 TRP A C 1
ATOM 704 O O . TRP A 1 88 ? 3.167 12.075 -0.602 1.00 69.06 88 TRP A O 1
ATOM 714 N N . VAL A 1 89 ? 3.299 9.932 -1.288 1.00 67.25 89 VAL A N 1
ATOM 715 C CA . VAL A 1 89 ? 3.641 9.376 0.035 1.00 67.25 89 VAL A CA 1
ATOM 716 C C . VAL A 1 89 ? 4.933 10.012 0.550 1.00 67.25 89 VAL A C 1
ATOM 718 O O . VAL A 1 89 ? 4.977 10.487 1.686 1.00 67.25 89 VAL A O 1
ATOM 721 N N . HIS A 1 90 ? 5.958 10.124 -0.297 1.00 63.41 90 HIS A N 1
ATOM 722 C CA . HIS A 1 90 ? 7.211 10.777 0.078 1.00 63.41 90 HIS A CA 1
ATOM 723 C C . HIS A 1 90 ? 7.001 12.232 0.539 1.00 63.41 90 HIS A C 1
ATOM 725 O O . HIS A 1 90 ? 7.531 12.633 1.579 1.00 63.41 90 HIS A O 1
ATOM 731 N N . ASN A 1 91 ? 6.169 13.005 -0.167 1.00 64.75 91 ASN A N 1
ATOM 732 C CA . ASN A 1 91 ? 5.870 14.402 0.170 1.00 64.75 91 ASN A CA 1
ATOM 733 C C . ASN A 1 91 ? 5.093 14.564 1.488 1.00 64.75 91 ASN A C 1
ATOM 735 O 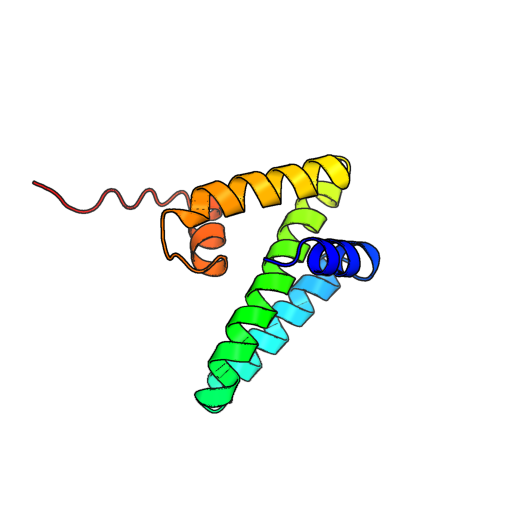O . ASN A 1 91 ? 5.303 15.541 2.207 1.00 64.75 91 ASN A O 1
ATOM 739 N N . GLN A 1 92 ? 4.225 13.609 1.839 1.00 64.06 92 GLN A N 1
ATOM 740 C CA . GLN A 1 92 ? 3.498 13.635 3.115 1.00 64.06 92 GLN A CA 1
ATOM 741 C C . GLN A 1 92 ? 4.407 13.352 4.315 1.00 64.06 92 GLN A C 1
ATOM 743 O O . GLN A 1 92 ? 4.242 13.968 5.366 1.00 64.06 92 GLN A O 1
ATOM 748 N N . HIS A 1 93 ? 5.384 12.453 4.163 1.00 54.19 93 HIS A N 1
ATOM 749 C CA . HIS A 1 93 ? 6.295 12.076 5.249 1.00 54.19 93 HIS A CA 1
ATOM 750 C C . HIS A 1 93 ? 7.474 13.042 5.427 1.00 54.19 93 HIS A C 1
ATOM 752 O O . HIS A 1 93 ? 7.998 13.169 6.532 1.00 54.19 93 HIS A O 1
ATOM 758 N N . THR A 1 94 ? 7.895 13.736 4.366 1.00 53.75 94 THR A N 1
ATOM 759 C CA . THR A 1 94 ? 9.042 14.662 4.413 1.00 53.75 94 THR A CA 1
ATOM 760 C C . THR A 1 94 ? 8.660 16.123 4.652 1.00 53.75 94 THR A C 1
ATOM 762 O O . THR A 1 94 ? 9.545 16.955 4.844 1.00 53.75 94 THR A O 1
ATOM 765 N N . GLY A 1 95 ? 7.366 16.465 4.661 1.00 47.56 95 GLY A N 1
ATOM 766 C CA . GLY A 1 95 ? 6.909 17.840 4.889 1.00 47.56 95 GLY A CA 1
ATOM 767 C C . GLY A 1 95 ? 7.379 18.839 3.824 1.00 47.56 95 GLY A C 1
ATOM 768 O O . GLY A 1 95 ? 7.309 20.049 4.050 1.00 47.56 95 GLY A O 1
ATOM 769 N N . GLN A 1 96 ? 7.855 18.376 2.661 1.00 45.00 96 GLN A N 1
ATOM 770 C CA . GLN A 1 96 ? 8.237 19.264 1.569 1.00 45.00 96 GLN A CA 1
ATOM 771 C C . GLN A 1 96 ? 6.987 19.755 0.840 1.00 45.00 96 GLN A C 1
ATOM 773 O O . GLN A 1 96 ? 6.557 19.227 -0.181 1.00 45.00 96 GLN A O 1
ATOM 778 N N . SER A 1 97 ? 6.422 20.842 1.363 1.00 43.94 97 SER A N 1
ATOM 779 C CA . SER A 1 97 ? 5.740 21.810 0.513 1.00 43.94 97 SER A CA 1
ATOM 780 C C . SER A 1 97 ? 6.767 22.314 -0.496 1.00 43.94 97 SER A C 1
ATOM 782 O O . SER A 1 97 ? 7.593 23.162 -0.161 1.00 43.94 97 SER A O 1
ATOM 784 N N . SER A 1 98 ? 6.751 21.797 -1.723 1.00 44.88 98 SER A N 1
ATOM 785 C CA . SER A 1 98 ? 7.474 22.402 -2.841 1.00 44.88 98 SER A CA 1
ATOM 786 C C . SER A 1 98 ? 6.821 23.745 -3.199 1.00 44.88 98 SER A C 1
ATOM 788 O O . SER A 1 98 ? 6.206 23.907 -4.246 1.00 44.88 98 SER A O 1
ATOM 790 N N . LEU A 1 99 ? 6.952 24.735 -2.315 1.00 47.03 99 LEU A N 1
ATOM 791 C CA . LEU A 1 99 ? 6.891 26.146 -2.668 1.00 47.03 99 LEU A CA 1
ATOM 792 C C . LEU A 1 99 ? 8.254 26.501 -3.257 1.00 47.03 99 LEU A C 1
ATOM 794 O O . LEU A 1 99 ? 9.108 27.093 -2.602 1.00 47.03 99 LEU A O 1
ATOM 798 N N . SER A 1 100 ? 8.473 26.098 -4.504 1.00 48.47 100 SER A N 1
ATOM 799 C CA . SER A 1 100 ? 9.534 26.679 -5.311 1.00 48.47 100 SER A CA 1
ATOM 800 C C . SER A 1 100 ? 8.943 27.164 -6.624 1.00 48.47 100 SER A C 1
ATOM 802 O O . SER A 1 100 ? 8.514 26.378 -7.464 1.00 48.47 100 SER A O 1
ATOM 804 N N . GLY A 1 101 ? 8.924 28.488 -6.765 1.00 47.34 101 GLY A N 1
ATOM 805 C CA . GLY A 1 101 ? 8.860 29.160 -8.055 1.00 47.34 101 GLY A CA 1
ATOM 806 C C . GLY A 1 101 ? 7.479 29.627 -8.498 1.00 47.34 101 GLY A C 1
ATOM 807 O O . GLY A 1 101 ? 6.800 28.936 -9.251 1.00 47.34 101 GLY A O 1
ATOM 808 N N . ARG A 1 102 ? 7.136 30.870 -8.137 1.00 46.97 102 ARG A N 1
ATOM 809 C CA . ARG A 1 102 ? 6.758 31.934 -9.091 1.00 46.97 102 ARG A CA 1
ATOM 810 C C . ARG A 1 102 ? 6.557 33.253 -8.337 1.00 46.97 102 ARG A C 1
ATOM 812 O O . ARG A 1 102 ? 5.470 33.503 -7.830 1.00 46.97 102 ARG A O 1
ATOM 819 N N . GLN A 1 103 ? 7.603 34.074 -8.267 1.00 38.59 103 GLN A N 1
ATOM 820 C CA . GLN A 1 103 ? 7.734 35.353 -8.986 1.00 38.59 103 GLN A CA 1
ATOM 821 C C . GLN A 1 103 ? 9.029 36.055 -8.578 1.00 38.59 103 GLN A C 1
ATOM 823 O O . GLN A 1 103 ? 9.381 35.990 -7.382 1.00 38.59 103 GLN A O 1
#

pLDDT: mean 81.28, std 16.24, range [38.59, 95.62]